Protein AF-A0A7S2D543-F1 (afdb_monomer_lite)

Sequence (106 aa):
MERLVKRHILESLGMLSHLEQEKRRSVLEEVANLMVDSHFEEGEKIITLGDEATELMVIRSGSAIMENRAGEKFKLFEGACFGEMALSEFATPQEGAEGAAEGAEA

Organism: NCBI:txid3111310

Secondary structure (DSSP, 8-state):
--HHHHHHHHHHT-TTTTS-HHHHHHHHHHHHHH-------TT-EEE-TTS-----EE-SSSEEEEE-TT--EEEEETT-EE-GGGGSS---S-SS-EEEEE----

pLDDT: mean 71.17, std 13.87, range [32.75, 86.12]

Structure (mmCIF, N/CA/C/O backbone):
data_AF-A0A7S2D543-F1
#
_entry.id   AF-A0A7S2D543-F1
#
loop_
_atom_site.group_PDB
_atom_site.id
_atom_site.type_symbol
_atom_site.label_atom_id
_atom_site.label_alt_id
_atom_site.label_comp_id
_atom_site.label_asym_id
_atom_site.label_entity_id
_atom_site.label_seq_id
_atom_site.pdbx_PDB_ins_code
_atom_site.Cartn_x
_atom_site.Cartn_y
_atom_site.Cartn_z
_atom_site.occupancy
_atom_site.B_iso_or_equi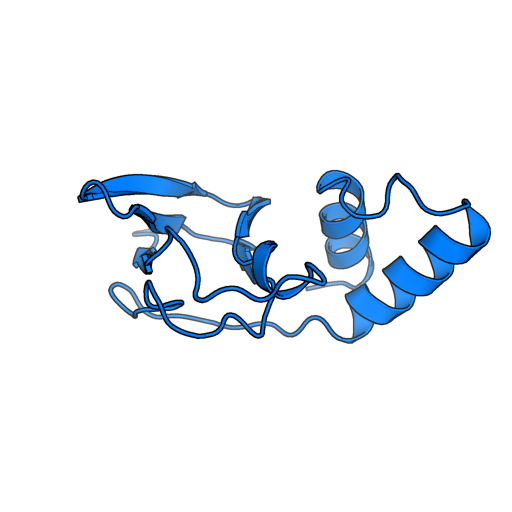v
_atom_site.auth_seq_id
_atom_site.auth_comp_id
_atom_site.auth_asym_id
_atom_site.auth_atom_id
_atom_site.pdbx_PDB_model_num
ATOM 1 N N . MET A 1 1 ? -5.147 9.240 10.469 1.00 58.12 1 MET A N 1
ATOM 2 C CA . MET A 1 1 ? -4.715 7.841 10.689 1.00 58.12 1 MET A CA 1
ATOM 3 C C . MET A 1 1 ? -3.887 7.752 11.969 1.00 58.12 1 MET A C 1
ATOM 5 O O . MET A 1 1 ? -2.912 8.489 12.094 1.00 58.12 1 MET A O 1
ATOM 9 N N . GLU A 1 2 ? -4.281 6.912 12.929 1.00 72.69 2 GLU A N 1
ATOM 10 C CA . GLU A 1 2 ? -3.534 6.715 14.182 1.00 72.69 2 GLU A CA 1
ATOM 11 C C . GLU A 1 2 ? -2.224 5.950 13.935 1.00 72.69 2 GLU A C 1
ATOM 13 O O . GLU A 1 2 ? -2.166 5.031 13.118 1.00 72.69 2 GLU A O 1
ATOM 18 N N . ARG A 1 3 ? -1.162 6.322 14.658 1.00 71.25 3 ARG A N 1
ATOM 19 C CA . ARG A 1 3 ? 0.213 5.787 14.537 1.00 71.25 3 ARG A CA 1
ATOM 20 C C . ARG A 1 3 ? 0.287 4.250 14.523 1.00 71.25 3 ARG A C 1
ATOM 22 O O . ARG A 1 3 ? 1.149 3.679 13.863 1.00 71.25 3 ARG A O 1
ATOM 29 N N . LEU A 1 4 ? -0.617 3.590 15.249 1.00 72.12 4 LEU A N 1
ATOM 30 C CA . LEU A 1 4 ? -0.703 2.130 15.344 1.00 72.12 4 LEU A CA 1
ATOM 31 C C . LEU A 1 4 ? -1.135 1.476 14.025 1.00 72.12 4 LEU A C 1
ATOM 33 O O . LEU A 1 4 ? -0.592 0.438 13.659 1.00 72.12 4 LEU A O 1
ATOM 37 N N . VAL A 1 5 ? -2.056 2.104 13.289 1.00 74.31 5 VAL A N 1
ATOM 38 C CA . VAL A 1 5 ? -2.571 1.582 12.014 1.00 74.31 5 VAL A CA 1
ATOM 39 C C . VAL A 1 5 ? -1.484 1.632 10.941 1.00 74.31 5 VAL A C 1
ATOM 41 O O . VAL A 1 5 ? -1.263 0.650 10.240 1.00 74.31 5 VAL A O 1
ATOM 44 N N . LYS A 1 6 ? -0.736 2.741 10.875 1.00 76.94 6 LYS A N 1
ATOM 45 C CA . LYS A 1 6 ? 0.405 2.905 9.957 1.00 76.94 6 LYS A CA 1
ATOM 46 C C . LYS A 1 6 ? 1.460 1.820 10.154 1.00 76.94 6 LYS A C 1
ATOM 48 O O . LYS A 1 6 ? 1.934 1.228 9.191 1.00 76.94 6 LYS A O 1
ATOM 53 N N . ARG A 1 7 ? 1.794 1.528 11.415 1.00 75.12 7 ARG A N 1
ATOM 54 C CA . ARG A 1 7 ? 2.735 0.456 11.755 1.00 75.12 7 ARG A CA 1
ATOM 55 C C . ARG A 1 7 ? 2.215 -0.905 11.301 1.00 75.12 7 ARG A C 1
ATOM 57 O O . ARG A 1 7 ? 2.952 -1.637 10.657 1.00 75.12 7 ARG A O 1
ATOM 64 N N . HIS A 1 8 ? 0.952 -1.207 11.598 1.00 76.38 8 HIS A N 1
ATOM 65 C CA . HIS A 1 8 ? 0.346 -2.487 11.239 1.00 76.38 8 HIS A CA 1
ATOM 66 C C . HIS A 1 8 ? 0.361 -2.733 9.725 1.00 76.38 8 HIS A C 1
ATOM 68 O O . HIS A 1 8 ? 0.693 -3.826 9.277 1.00 76.38 8 HIS A O 1
ATOM 74 N N . ILE A 1 9 ? 0.083 -1.692 8.938 1.00 74.38 9 ILE A N 1
ATOM 75 C CA . ILE A 1 9 ? 0.181 -1.728 7.477 1.00 74.38 9 ILE A CA 1
ATOM 76 C C . ILE A 1 9 ? 1.609 -2.065 7.037 1.00 74.38 9 ILE A C 1
ATOM 78 O O . ILE A 1 9 ? 1.809 -3.018 6.292 1.00 74.38 9 ILE A O 1
ATOM 82 N N . LEU A 1 10 ? 2.614 -1.337 7.532 1.00 75.88 10 LEU A N 1
ATOM 83 C CA . LEU A 1 10 ? 4.014 -1.568 7.159 1.00 75.88 10 LEU A CA 1
ATOM 84 C C . LEU A 1 10 ? 4.519 -2.961 7.569 1.00 75.88 10 LEU A C 1
ATOM 86 O O . LEU A 1 10 ? 5.317 -3.561 6.851 1.00 75.88 10 LEU A O 1
ATOM 90 N N . GLU A 1 11 ? 4.047 -3.492 8.699 1.00 75.75 11 GLU A N 1
ATOM 91 C CA . GLU A 1 11 ? 4.331 -4.870 9.114 1.00 75.75 11 GLU A CA 1
ATOM 92 C C . GLU A 1 11 ? 3.685 -5.895 8.176 1.00 75.75 11 GLU A C 1
ATOM 94 O O . GLU A 1 11 ? 4.328 -6.878 7.809 1.00 75.75 11 GLU A O 1
ATOM 99 N N . SER A 1 12 ? 2.447 -5.645 7.743 1.00 71.19 12 SER A N 1
ATOM 100 C CA . SER A 1 12 ? 1.717 -6.527 6.829 1.00 71.19 12 SER A CA 1
ATOM 101 C C . SER A 1 12 ? 2.336 -6.578 5.430 1.00 71.19 12 SER A C 1
ATOM 103 O O . SER A 1 12 ? 2.205 -7.594 4.752 1.00 71.19 12 SER A O 1
ATOM 105 N N . LEU A 1 13 ? 3.018 -5.514 4.996 1.00 67.12 13 LEU A N 1
ATOM 106 C CA . LEU A 1 13 ? 3.661 -5.449 3.679 1.00 67.12 13 LEU A CA 1
ATOM 107 C C . LEU A 1 13 ? 4.934 -6.291 3.580 1.00 67.12 13 LEU A C 1
ATOM 109 O O . LEU A 1 13 ? 5.423 -6.542 2.484 1.00 67.12 13 LEU A O 1
ATOM 113 N N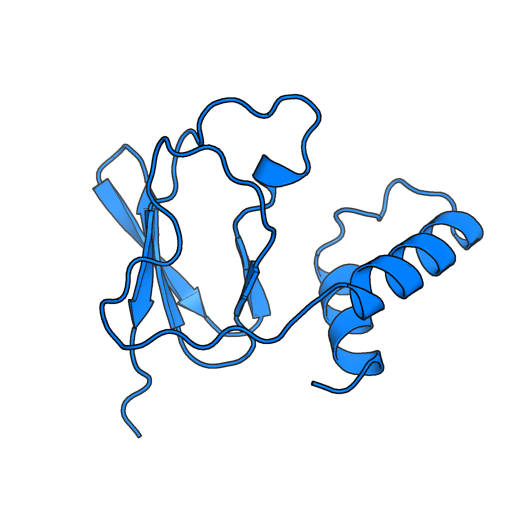 . GLY A 1 14 ? 5.508 -6.714 4.706 1.00 69.75 14 GLY A N 1
ATOM 114 C CA . GLY A 1 14 ? 6.647 -7.627 4.723 1.00 69.75 14 GLY A CA 1
ATOM 115 C C . GLY A 1 14 ? 7.957 -7.082 4.131 1.00 69.75 14 GLY A C 1
ATOM 116 O O . GLY A 1 14 ? 8.977 -7.757 4.266 1.00 69.75 14 GLY A O 1
ATOM 117 N N . MET A 1 15 ? 7.988 -5.867 3.569 1.00 68.12 15 MET A N 1
ATOM 118 C CA . MET A 1 15 ? 9.176 -5.269 2.929 1.00 68.12 15 MET A CA 1
ATOM 119 C C . MET A 1 15 ? 10.376 -5.130 3.878 1.00 68.12 15 MET A C 1
ATOM 121 O O . MET A 1 15 ? 11.527 -5.169 3.455 1.00 68.12 15 MET A O 1
ATOM 125 N N . LEU A 1 16 ? 10.117 -5.019 5.185 1.00 67.94 16 LEU A N 1
ATOM 126 C CA . LEU A 1 16 ? 11.138 -4.886 6.231 1.00 67.94 16 LEU A CA 1
ATOM 127 C C . LEU A 1 16 ? 11.380 -6.192 7.007 1.00 67.94 16 LEU A C 1
ATOM 129 O O . LEU A 1 16 ? 12.050 -6.185 8.041 1.00 67.94 16 LEU A O 1
ATOM 133 N N . SER A 1 17 ? 10.860 -7.325 6.522 1.00 74.56 17 SER A N 1
ATOM 134 C CA . SER A 1 17 ? 11.023 -8.640 7.169 1.00 74.56 17 SER A CA 1
ATOM 135 C C . SER A 1 17 ? 12.472 -9.129 7.193 1.00 74.56 17 SER A C 1
ATOM 137 O O . SER A 1 17 ? 12.817 -9.958 8.029 1.00 74.56 17 SER A O 1
ATOM 139 N N . HIS A 1 18 ? 13.321 -8.609 6.302 1.00 72.62 18 HIS A N 1
ATOM 140 C CA . HIS A 1 18 ? 14.741 -8.963 6.209 1.00 72.62 18 HIS A CA 1
ATOM 141 C C . HIS A 1 18 ? 15.631 -8.257 7.246 1.00 72.62 18 HIS A C 1
ATOM 143 O O . HIS A 1 18 ? 16.805 -8.600 7.373 1.00 72.62 18 HIS A O 1
ATOM 149 N N . LEU A 1 19 ? 15.104 -7.271 7.981 1.00 74.25 19 LEU A N 1
ATOM 150 C CA . LEU A 1 19 ? 15.850 -6.541 9.006 1.00 74.25 19 LEU A CA 1
ATOM 151 C C . LEU A 1 19 ? 15.774 -7.235 10.371 1.00 74.25 19 LEU A C 1
ATOM 153 O O . LEU A 1 19 ? 14.758 -7.814 10.752 1.00 74.25 19 LEU A O 1
ATOM 157 N N . GLU A 1 20 ? 16.848 -7.102 11.147 1.00 80.50 20 GLU A N 1
ATOM 158 C CA . GLU A 1 20 ? 16.916 -7.571 12.533 1.00 80.50 20 GLU A CA 1
ATOM 159 C C . GLU A 1 20 ? 15.843 -6.889 13.407 1.00 80.50 20 GLU A C 1
ATOM 161 O O . GLU A 1 20 ? 15.561 -5.705 13.222 1.00 80.50 20 GLU A O 1
ATOM 166 N N . GLN A 1 21 ? 15.243 -7.611 14.365 1.00 77.25 21 GLN A N 1
ATOM 167 C CA . GLN A 1 21 ? 14.022 -7.181 15.077 1.00 77.25 21 GLN A CA 1
ATOM 168 C C . GLN A 1 21 ? 14.080 -5.762 15.668 1.00 77.25 21 GLN A C 1
ATOM 170 O O . GLN A 1 21 ? 13.130 -4.994 15.510 1.00 77.25 21 GLN A O 1
ATOM 175 N N . GLU A 1 22 ? 15.179 -5.405 16.333 1.00 78.44 22 GLU A N 1
ATOM 176 C CA . GLU A 1 22 ? 15.368 -4.080 16.944 1.00 78.44 22 GLU A CA 1
ATOM 177 C C . GLU A 1 22 ? 15.441 -2.973 15.884 1.00 78.44 22 GLU A C 1
ATOM 179 O O . GLU A 1 22 ? 14.772 -1.943 15.993 1.00 78.44 22 GLU A O 1
ATOM 184 N N . LYS A 1 23 ? 16.194 -3.218 14.807 1.00 79.00 23 LYS A N 1
ATOM 185 C CA . LYS A 1 23 ? 16.340 -2.281 13.689 1.00 79.00 23 LYS A CA 1
ATOM 186 C C . LYS A 1 23 ? 15.031 -2.136 12.917 1.00 79.00 23 LYS A C 1
ATOM 188 O O . LYS A 1 23 ? 14.633 -1.022 12.593 1.00 79.00 23 LYS A O 1
ATOM 193 N N . ARG A 1 24 ? 14.324 -3.246 12.693 1.00 81.56 24 ARG A N 1
ATOM 194 C CA . ARG A 1 24 ? 13.001 -3.281 12.063 1.00 81.56 24 ARG A CA 1
ATOM 195 C C . ARG A 1 24 ? 12.008 -2.417 12.831 1.00 81.56 24 ARG A C 1
ATOM 197 O O . ARG A 1 24 ? 11.335 -1.598 12.220 1.00 81.56 24 ARG A O 1
ATOM 204 N N . ARG A 1 25 ? 11.948 -2.557 14.160 1.00 80.19 25 ARG A N 1
ATOM 205 C CA . ARG A 1 25 ? 11.059 -1.753 15.011 1.00 80.19 25 ARG A CA 1
ATOM 206 C C . ARG A 1 25 ? 11.357 -0.260 14.883 1.00 80.19 25 ARG A C 1
ATOM 208 O O . ARG A 1 25 ? 10.435 0.505 14.628 1.00 80.19 25 ARG A O 1
ATOM 215 N N . SER A 1 26 ? 12.625 0.137 14.998 1.00 82.94 26 SER A N 1
ATOM 216 C CA . SER A 1 26 ? 13.016 1.548 14.881 1.00 82.94 26 SER A CA 1
ATOM 217 C C . SER A 1 26 ? 12.647 2.136 13.516 1.00 82.94 26 SER A C 1
ATOM 219 O O . SER A 1 26 ? 12.033 3.197 13.451 1.00 82.94 26 SER A O 1
ATOM 221 N N . VAL A 1 27 ? 12.949 1.420 12.428 1.00 81.31 27 VAL A N 1
ATOM 222 C CA . VAL A 1 27 ? 12.634 1.865 11.062 1.00 81.31 27 VAL A CA 1
ATOM 223 C C . VAL A 1 27 ? 11.123 1.945 10.844 1.00 81.31 27 VAL A C 1
ATOM 225 O O . VAL A 1 27 ? 10.639 2.935 10.306 1.00 81.31 27 VAL A O 1
ATOM 228 N N . LEU A 1 28 ? 10.357 0.952 11.306 1.00 81.00 28 LEU A N 1
AT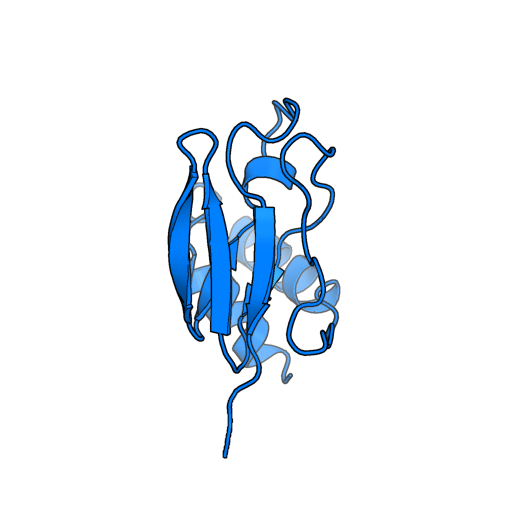OM 229 C CA . LEU A 1 28 ? 8.893 0.983 11.242 1.00 81.00 28 LEU A CA 1
ATOM 230 C C . LEU A 1 28 ? 8.316 2.195 11.978 1.00 81.00 28 LEU A C 1
ATOM 232 O O . LEU A 1 28 ? 7.382 2.821 11.485 1.00 81.00 28 LEU A O 1
ATOM 236 N N . GLU A 1 29 ? 8.856 2.530 13.152 1.00 81.56 29 GLU A N 1
ATOM 237 C CA . GLU A 1 29 ? 8.417 3.698 13.916 1.00 81.56 29 GLU A CA 1
ATOM 238 C C . GLU A 1 29 ? 8.738 5.014 13.202 1.00 81.56 29 GLU A C 1
ATOM 240 O O . GLU A 1 29 ? 7.896 5.913 13.197 1.00 81.56 29 GLU A O 1
ATOM 245 N N . GLU A 1 30 ? 9.910 5.134 12.578 1.00 84.00 30 GLU A N 1
ATOM 246 C CA . GLU A 1 30 ? 10.277 6.325 11.808 1.00 84.00 30 GLU A CA 1
ATOM 247 C C . GLU A 1 30 ? 9.446 6.469 10.531 1.00 84.00 30 GLU A C 1
ATOM 249 O O . GLU A 1 30 ? 8.850 7.522 10.306 1.00 84.00 30 GLU A O 1
ATOM 254 N N . VAL A 1 31 ? 9.307 5.407 9.737 1.00 79.38 31 VAL A N 1
ATOM 255 C CA . VAL A 1 31 ? 8.523 5.436 8.491 1.00 79.38 31 VAL A CA 1
ATOM 256 C C . VAL A 1 31 ? 7.045 5.711 8.783 1.00 79.38 31 VAL A C 1
ATOM 258 O O . VAL A 1 31 ? 6.425 6.539 8.117 1.00 79.38 31 VAL A O 1
ATOM 261 N N . ALA A 1 32 ? 6.483 5.114 9.840 1.00 81.69 32 ALA A N 1
ATOM 262 C CA . ALA A 1 32 ? 5.111 5.399 10.263 1.00 81.69 32 ALA A CA 1
ATOM 263 C C . ALA A 1 32 ? 4.898 6.873 10.669 1.00 81.69 32 ALA A C 1
ATOM 265 O O . ALA A 1 32 ? 3.773 7.373 10.592 1.00 81.69 32 ALA A O 1
ATOM 266 N N . ASN A 1 33 ? 5.947 7.584 11.099 1.00 81.38 33 ASN A N 1
ATOM 267 C CA . ASN A 1 33 ? 5.864 9.019 11.391 1.00 81.38 33 ASN A CA 1
ATOM 268 C C . ASN A 1 33 ? 5.899 9.883 10.140 1.00 81.38 33 ASN A C 1
ATOM 270 O O . ASN A 1 33 ? 5.247 10.923 10.121 1.00 81.38 33 ASN A O 1
ATOM 274 N N . LEU A 1 34 ? 6.654 9.455 9.131 1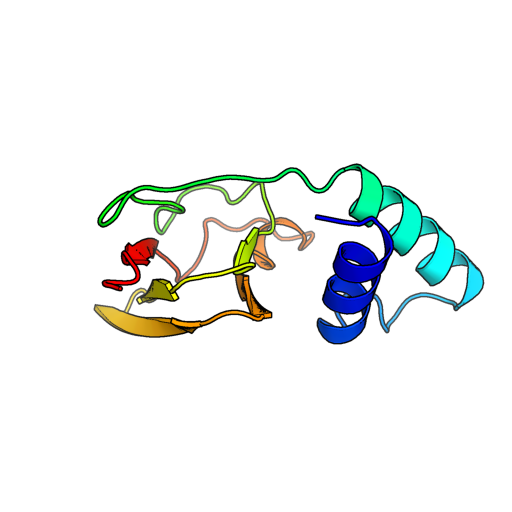.00 81.62 34 LEU A N 1
ATOM 275 C CA . LEU A 1 34 ? 6.813 10.174 7.871 1.00 81.62 34 LEU A CA 1
ATOM 276 C C . LEU A 1 34 ? 5.612 9.999 6.940 1.00 81.62 34 LEU A C 1
ATOM 278 O O . LEU A 1 34 ? 5.347 10.875 6.127 1.00 81.62 34 LEU A O 1
ATOM 282 N N . MET A 1 35 ? 4.858 8.906 7.079 1.00 80.50 35 MET A N 1
ATOM 283 C CA . MET A 1 35 ? 3.627 8.692 6.321 1.00 80.50 35 MET A CA 1
ATOM 284 C C . MET A 1 35 ? 2.646 9.854 6.51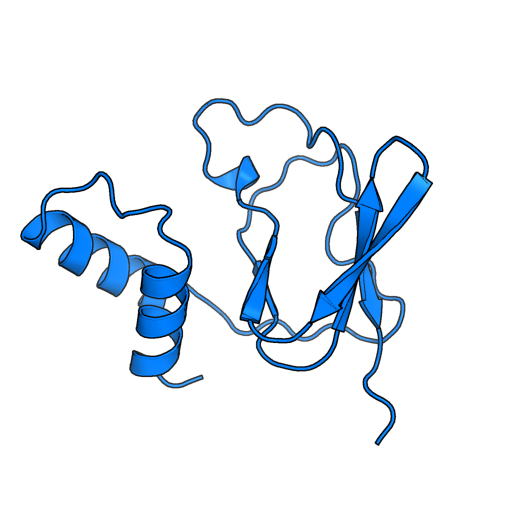4 1.00 80.50 35 MET A C 1
ATOM 286 O O . MET A 1 35 ? 2.209 10.130 7.637 1.00 80.50 35 MET A O 1
ATOM 290 N N . VAL A 1 36 ? 2.236 10.478 5.416 1.00 82.44 36 VAL A N 1
ATOM 291 C CA . VAL A 1 36 ? 1.216 11.531 5.380 1.00 82.44 36 VAL A CA 1
ATOM 292 C C . VAL A 1 36 ? -0.068 11.012 4.745 1.00 82.44 36 VAL A C 1
ATOM 294 O O . VAL A 1 36 ? -0.075 9.977 4.084 1.00 82.44 36 VAL A O 1
ATOM 297 N N . ASP A 1 37 ? -1.175 11.693 5.025 1.00 82.88 37 ASP A N 1
ATOM 298 C CA . ASP A 1 37 ? -2.458 11.364 4.418 1.00 82.88 37 ASP A CA 1
ATOM 299 C C . ASP A 1 37 ? -2.613 12.150 3.121 1.00 82.88 37 ASP A C 1
ATOM 301 O O . ASP A 1 37 ? -2.549 13.380 3.152 1.00 82.88 37 ASP A O 1
ATOM 305 N N . SER A 1 38 ? -2.835 11.445 2.017 1.00 82.50 38 SER A N 1
ATOM 306 C CA . SER A 1 38 ? -3.105 12.052 0.717 1.00 82.50 38 SER A CA 1
ATOM 307 C C . SER A 1 38 ? -4.503 11.657 0.261 1.00 82.50 38 SER A C 1
ATOM 309 O O . SER A 1 38 ? -4.901 10.495 0.370 1.00 82.50 38 SER A O 1
ATOM 311 N N . HIS A 1 39 ? -5.252 12.643 -0.217 1.00 82.44 39 HIS A N 1
ATOM 312 C CA . HIS A 1 39 ? -6.595 12.476 -0.754 1.00 82.44 39 HIS A CA 1
ATOM 313 C C . HIS A 1 39 ? -6.559 12.773 -2.246 1.00 82.44 39 HIS A C 1
ATOM 315 O O . HIS A 1 39 ? -5.984 13.784 -2.638 1.00 82.44 39 HIS A O 1
ATOM 321 N N . PHE A 1 40 ? -7.189 11.902 -3.026 1.00 83.81 40 PHE A N 1
ATOM 322 C CA . PHE A 1 40 ? -7.279 12.005 -4.477 1.00 83.81 40 PHE A CA 1
ATOM 323 C C . PHE A 1 40 ? -8.746 11.995 -4.887 1.00 83.81 40 PHE A C 1
ATOM 325 O O . PHE A 1 40 ? -9.552 11.277 -4.282 1.00 83.81 40 PHE A O 1
ATOM 332 N N . GLU A 1 41 ? -9.089 12.798 -5.887 1.00 83.00 41 GLU A N 1
ATOM 333 C CA . GLU A 1 41 ? -10.429 12.797 -6.475 1.00 83.00 41 GLU A CA 1
ATOM 334 C C . GLU A 1 41 ? -10.592 11.653 -7.485 1.00 83.00 41 GLU A C 1
ATOM 336 O O . GLU A 1 41 ? -9.620 11.096 -7.994 1.00 83.00 41 GLU A O 1
ATOM 341 N N . GLU A 1 42 ? -11.836 11.279 -7.787 1.00 81.38 42 GLU A N 1
ATOM 342 C CA . GLU A 1 42 ? -12.105 10.264 -8.807 1.00 81.38 42 GLU A CA 1
ATOM 343 C C . GLU A 1 42 ? -11.516 10.669 -10.166 1.00 81.38 42 GLU A C 1
ATOM 345 O O . GLU A 1 42 ? -11.715 11.784 -10.648 1.00 81.38 42 GLU A O 1
ATOM 350 N N . GLY A 1 43 ? -10.800 9.739 -10.796 1.00 80.19 43 GLY A N 1
ATOM 351 C CA . GLY A 1 43 ? -10.128 9.953 -12.073 1.00 80.19 43 GLY A CA 1
ATOM 352 C C . GLY A 1 43 ? -8.804 10.712 -11.962 1.00 80.19 43 GLY A C 1
ATOM 353 O O . GLY A 1 43 ? -8.125 10.878 -12.978 1.00 80.19 43 GLY A O 1
ATOM 354 N N . GLU A 1 44 ? -8.403 11.143 -10.762 1.00 80.44 44 GLU A N 1
ATOM 355 C CA . GLU A 1 44 ? -7.111 11.784 -10.554 1.00 80.44 44 GLU A CA 1
ATOM 356 C C . GLU A 1 44 ? -5.976 10.767 -10.708 1.00 80.44 44 GLU A C 1
ATOM 358 O O . GLU A 1 44 ? -5.995 9.673 -10.132 1.00 80.44 44 GLU A O 1
ATOM 363 N N . LYS A 1 45 ? -4.972 11.131 -11.514 1.00 80.25 45 LYS A N 1
ATOM 364 C CA . LYS A 1 45 ? -3.762 10.328 -11.687 1.00 80.25 45 LYS A CA 1
ATOM 365 C C . LYS A 1 45 ? -2.876 10.494 -10.459 1.00 80.25 45 LYS A C 1
ATOM 367 O O . LYS A 1 45 ? -2.376 11.581 -10.196 1.00 80.25 45 LYS A O 1
ATOM 372 N N . ILE A 1 46 ? -2.672 9.395 -9.746 1.00 80.75 46 ILE A N 1
ATOM 373 C CA . ILE A 1 46 ? -1.839 9.312 -8.547 1.00 80.75 46 ILE A CA 1
ATOM 374 C C . ILE A 1 46 ? -0.373 9.116 -8.948 1.00 80.75 46 ILE A C 1
ATOM 376 O O . ILE A 1 46 ? 0.508 9.821 -8.471 1.00 80.75 46 ILE A O 1
ATOM 380 N N . ILE A 1 47 ? -0.113 8.158 -9.843 1.00 76.94 47 ILE A N 1
ATOM 381 C CA . ILE A 1 47 ? 1.230 7.818 -10.331 1.00 76.94 47 ILE A CA 1
ATOM 382 C C . ILE A 1 47 ? 1.155 7.613 -11.838 1.00 76.94 47 ILE A C 1
ATOM 384 O O . ILE A 1 47 ? 0.233 6.957 -12.318 1.00 76.94 47 ILE A O 1
ATOM 388 N N . THR A 1 48 ? 2.123 8.154 -12.577 1.00 72.38 48 THR A N 1
ATOM 389 C CA . THR A 1 48 ? 2.206 7.982 -14.032 1.00 72.38 48 THR A CA 1
ATOM 390 C C . THR A 1 48 ? 3.274 6.956 -14.386 1.00 72.38 48 THR A C 1
ATOM 392 O O . THR A 1 48 ? 4.401 7.009 -13.898 1.00 72.38 48 THR A O 1
ATOM 395 N N . LEU A 1 49 ? 2.923 6.028 -15.275 1.00 65.44 49 LEU A N 1
ATOM 396 C CA . LEU A 1 49 ? 3.839 5.009 -15.765 1.00 65.44 49 LEU A CA 1
ATOM 397 C C . LEU A 1 49 ? 5.063 5.646 -16.444 1.00 65.44 49 LEU A C 1
ATOM 399 O O . LEU A 1 49 ? 4.925 6.391 -17.413 1.00 65.44 49 LEU A O 1
ATOM 403 N N . GLY A 1 50 ? 6.261 5.268 -15.996 1.00 63.28 50 GLY A N 1
ATOM 404 C CA . GLY A 1 50 ? 7.525 5.767 -16.542 1.00 63.28 50 GLY A CA 1
ATOM 405 C C . GLY A 1 50 ? 8.048 7.036 -15.870 1.00 63.28 50 GLY A C 1
ATOM 406 O O . GLY A 1 50 ? 9.177 7.424 -16.167 1.00 63.28 50 GLY A O 1
ATOM 407 N N . ASP A 1 51 ? 7.282 7.630 -14.952 1.00 65.69 51 ASP A N 1
ATOM 408 C CA . ASP A 1 51 ? 7.796 8.653 -14.046 1.00 65.69 51 ASP A CA 1
ATOM 409 C C . ASP A 1 51 ? 8.647 8.013 -12.938 1.00 65.69 51 ASP A C 1
ATOM 411 O O . ASP A 1 51 ? 8.547 6.812 -12.643 1.00 65.69 51 ASP A O 1
ATOM 415 N N . GLU A 1 52 ? 9.539 8.807 -12.354 1.00 60.34 52 GLU A N 1
ATOM 416 C CA . GLU A 1 52 ? 10.389 8.338 -11.265 1.00 60.34 52 GLU A CA 1
ATOM 417 C C . GLU A 1 52 ? 9.529 8.263 -10.002 1.00 60.34 52 GLU A C 1
ATOM 419 O O . GLU A 1 52 ? 9.053 9.279 -9.495 1.00 60.34 52 GLU A O 1
ATOM 424 N N . ALA A 1 53 ? 9.275 7.054 -9.504 1.00 63.09 53 ALA A N 1
ATOM 425 C CA . ALA A 1 53 ? 8.515 6.928 -8.273 1.00 63.09 53 ALA A CA 1
ATOM 426 C C . ALA A 1 53 ? 9.374 7.319 -7.084 1.00 63.09 53 ALA A C 1
ATOM 428 O O . ALA A 1 53 ? 10.423 6.732 -6.831 1.00 63.09 53 ALA A O 1
ATOM 429 N N . THR A 1 54 ? 8.881 8.299 -6.344 1.00 65.62 54 THR A N 1
ATOM 430 C CA . THR A 1 54 ? 9.543 8.868 -5.172 1.00 65.62 54 THR A CA 1
ATOM 431 C C . THR A 1 54 ? 8.847 8.482 -3.871 1.00 65.62 54 THR A C 1
ATOM 433 O O . THR A 1 54 ? 9.425 8.642 -2.797 1.00 65.62 54 THR A O 1
ATOM 436 N N . GLU A 1 55 ? 7.625 7.946 -3.950 1.00 73.75 55 GLU A N 1
ATOM 437 C CA . GLU A 1 55 ? 6.764 7.712 -2.793 1.00 73.75 55 GLU A CA 1
ATOM 438 C C . GLU A 1 55 ? 6.119 6.319 -2.810 1.00 73.75 55 GLU A C 1
ATOM 440 O O . GLU A 1 55 ? 5.715 5.793 -3.849 1.00 73.75 55 GLU A O 1
ATOM 445 N N . LEU A 1 56 ? 6.003 5.734 -1.615 1.00 76.69 56 LEU A N 1
ATOM 446 C CA . LEU A 1 56 ? 5.236 4.521 -1.346 1.00 76.69 56 LEU A CA 1
ATOM 447 C C . LEU A 1 56 ? 3.843 4.916 -0.861 1.00 76.69 56 LEU A C 1
ATOM 449 O O . LEU A 1 56 ? 3.717 5.647 0.124 1.00 76.69 56 LEU A O 1
ATOM 453 N N . MET A 1 57 ? 2.803 4.376 -1.488 1.00 79.88 57 MET A N 1
ATOM 454 C CA . MET A 1 57 ? 1.422 4.711 -1.160 1.00 79.88 57 MET A CA 1
ATOM 455 C C . MET A 1 57 ? 0.637 3.475 -0.749 1.00 79.88 57 MET A C 1
ATOM 457 O O . MET A 1 57 ? 0.781 2.398 -1.324 1.00 79.88 57 MET A O 1
ATOM 461 N N . VAL A 1 58 ? -0.229 3.645 0.249 1.00 81.81 58 VAL A N 1
ATOM 462 C CA . VAL A 1 58 ? -1.143 2.598 0.711 1.00 81.81 58 VAL A CA 1
ATOM 463 C C . VAL A 1 58 ? -2.565 3.123 0.652 1.00 81.81 58 VAL A C 1
ATOM 465 O O . VAL A 1 58 ? -2.856 4.209 1.157 1.00 81.81 58 VAL A O 1
ATOM 468 N N . ILE A 1 59 ? -3.466 2.330 0.078 1.00 85.31 59 ILE A N 1
ATOM 469 C CA . ILE A 1 59 ? -4.886 2.659 0.022 1.00 85.31 59 ILE A CA 1
ATOM 470 C C . ILE A 1 59 ? -5.474 2.476 1.417 1.00 85.31 59 ILE A C 1
ATOM 472 O O . ILE A 1 59 ? -5.703 1.356 1.871 1.00 85.31 59 ILE A O 1
ATOM 476 N N . ARG A 1 60 ? -5.715 3.590 2.113 1.00 81.44 60 ARG A N 1
ATOM 477 C CA . ARG A 1 60 ? -6.399 3.581 3.413 1.00 81.44 60 ARG A CA 1
ATOM 478 C C . ARG A 1 60 ? -7.893 3.307 3.285 1.00 81.44 60 ARG A C 1
ATOM 480 O O . ARG A 1 60 ? -8.461 2.761 4.213 1.00 81.44 60 ARG A O 1
ATOM 487 N N . SER A 1 61 ? -8.518 3.810 2.227 1.00 81.06 61 SER A N 1
ATOM 488 C CA . SER A 1 61 ? -9.961 3.751 1.992 1.00 81.06 61 SER A CA 1
ATOM 489 C C . SER A 1 61 ? -10.217 4.073 0.525 1.00 81.06 61 SER A C 1
ATOM 491 O O . SER A 1 61 ? -9.541 4.938 -0.032 1.00 81.06 61 SER A O 1
ATOM 493 N N . GLY A 1 62 ? -11.210 3.422 -0.077 1.00 85.38 62 GLY A N 1
ATOM 494 C CA . GLY A 1 62 ? -11.533 3.561 -1.499 1.00 85.38 62 GLY A CA 1
ATOM 495 C C . GLY A 1 62 ? -10.813 2.537 -2.376 1.00 85.38 62 GLY A C 1
ATOM 496 O O . GLY A 1 62 ? -10.391 1.477 -1.905 1.00 85.38 62 GLY A O 1
ATOM 497 N N . SER A 1 63 ? -10.702 2.843 -3.666 1.00 84.88 63 SER A N 1
ATOM 498 C CA . SER A 1 63 ? -10.019 1.988 -4.635 1.00 84.88 63 SER A CA 1
ATOM 499 C C . SER A 1 63 ? -9.200 2.801 -5.625 1.00 84.88 63 SER A C 1
ATOM 501 O O . SER A 1 63 ? -9.470 3.975 -5.855 1.00 84.88 63 SER A O 1
ATOM 503 N N . ALA A 1 64 ? -8.203 2.161 -6.221 1.00 85.69 64 ALA A N 1
ATOM 504 C CA . ALA A 1 64 ? -7.423 2.733 -7.307 1.00 85.69 64 ALA A CA 1
ATOM 505 C C . ALA A 1 64 ? -7.326 1.730 -8.457 1.00 85.69 64 ALA A C 1
ATOM 507 O O . ALA A 1 64 ? -7.321 0.518 -8.239 1.00 85.69 64 ALA A O 1
ATOM 508 N N . ILE A 1 65 ? -7.236 2.228 -9.682 1.00 86.12 65 ILE A N 1
ATOM 509 C CA . ILE A 1 65 ? -6.954 1.430 -10.869 1.00 86.12 65 ILE A CA 1
ATOM 510 C C . ILE A 1 65 ? -5.479 1.577 -11.192 1.00 86.12 65 ILE A C 1
ATOM 512 O O . ILE A 1 65 ? -4.996 2.684 -11.392 1.00 86.12 65 ILE A O 1
ATOM 516 N N . MET A 1 66 ? -4.781 0.453 -11.257 1.00 83.00 66 MET A N 1
ATOM 517 C CA . MET A 1 66 ? -3.404 0.363 -11.707 1.00 83.00 66 MET A CA 1
ATOM 518 C C . MET A 1 66 ? -3.372 -0.205 -13.125 1.00 83.00 66 MET A C 1
ATOM 520 O O . MET A 1 66 ? -3.904 -1.286 -13.353 1.00 83.00 66 MET A O 1
ATOM 524 N N . GLU A 1 67 ? -2.737 0.476 -14.069 1.00 80.88 67 GLU A N 1
ATOM 525 C CA . GLU A 1 67 ? -2.531 -0.006 -15.436 1.00 80.88 67 GLU A CA 1
ATOM 526 C C . GLU A 1 67 ? -1.064 -0.394 -15.659 1.00 80.88 67 GLU A C 1
ATOM 528 O O . GLU A 1 67 ? -0.156 0.393 -15.381 1.00 80.88 67 GLU A O 1
ATOM 533 N N . ASN A 1 68 ? -0.818 -1.611 -16.151 1.00 77.50 68 ASN A N 1
ATOM 534 C CA . ASN A 1 68 ? 0.530 -2.064 -16.495 1.00 77.50 68 ASN A CA 1
ATOM 535 C C . ASN A 1 68 ? 0.922 -1.671 -17.936 1.00 77.50 68 ASN A C 1
ATOM 537 O O . ASN A 1 68 ? 0.100 -1.220 -18.729 1.00 77.50 68 ASN A O 1
ATOM 541 N N . ARG A 1 69 ? 2.184 -1.899 -18.330 1.00 70.44 69 ARG A N 1
ATOM 542 C CA . ARG A 1 69 ? 2.661 -1.625 -19.707 1.00 70.44 69 ARG A CA 1
ATOM 543 C C . ARG A 1 69 ? 1.916 -2.393 -20.805 1.00 70.44 69 ARG A C 1
ATOM 545 O O . ARG A 1 69 ? 1.967 -1.979 -21.960 1.00 70.44 69 ARG A O 1
ATOM 552 N N . ALA A 1 70 ? 1.275 -3.512 -20.473 1.00 78.06 70 ALA A N 1
ATOM 553 C CA . ALA A 1 70 ? 0.464 -4.283 -21.411 1.00 78.06 70 ALA A CA 1
ATOM 554 C C . ALA A 1 70 ? -0.957 -3.704 -21.581 1.00 78.06 70 ALA A C 1
ATOM 556 O O . ALA A 1 70 ? -1.733 -4.234 -22.375 1.00 78.06 70 ALA A O 1
ATOM 557 N N . GLY A 1 71 ? -1.291 -2.619 -20.869 1.00 79.44 71 GLY A N 1
ATOM 558 C CA . GLY A 1 71 ? -2.622 -2.012 -20.847 1.00 79.44 71 GLY A CA 1
ATOM 559 C C . GLY A 1 71 ? -3.623 -2.779 -19.978 1.00 79.44 71 GLY A C 1
ATOM 560 O O . GLY A 1 71 ? -4.829 -2.546 -20.068 1.00 79.44 71 GLY A O 1
ATOM 561 N N . GLU A 1 72 ? -3.154 -3.723 -19.158 1.00 79.50 72 GLU A N 1
ATOM 562 C CA . GLU A 1 72 ? -4.006 -4.465 -18.236 1.00 79.50 72 GLU A CA 1
ATOM 563 C C . GLU A 1 72 ? -4.268 -3.626 -16.990 1.00 79.50 72 GLU A C 1
ATOM 565 O O . GLU A 1 72 ? -3.341 -3.120 -16.353 1.00 79.50 72 GLU A O 1
ATOM 570 N N . LYS A 1 73 ? -5.549 -3.512 -16.637 1.00 85.12 73 LYS A N 1
ATOM 571 C CA . LYS A 1 73 ? -6.022 -2.753 -15.483 1.00 85.12 73 LYS A CA 1
ATOM 572 C C . LYS A 1 73 ? -6.284 -3.682 -14.304 1.00 85.12 73 LYS A C 1
ATOM 574 O O . LYS A 1 73 ? -7.061 -4.629 -14.410 1.00 85.12 73 LYS A O 1
ATOM 579 N N . PHE A 1 74 ? -5.689 -3.360 -13.166 1.00 82.69 74 PHE A N 1
ATOM 580 C CA . PHE A 1 74 ? -5.856 -4.037 -11.890 1.00 82.69 74 PHE A CA 1
ATOM 581 C C . PHE A 1 74 ? -6.538 -3.088 -10.917 1.00 82.69 74 PHE A C 1
ATOM 583 O O . PHE A 1 74 ? -6.085 -1.964 -10.717 1.00 82.69 74 PHE A O 1
ATOM 590 N N . LYS A 1 75 ? -7.623 -3.540 -10.290 1.00 84.88 75 LYS A N 1
ATOM 591 C CA . LYS A 1 75 ? -8.276 -2.768 -9.236 1.00 84.88 75 LYS A CA 1
ATOM 592 C C . LYS A 1 75 ? -7.635 -3.093 -7.895 1.00 84.88 75 LYS A C 1
ATOM 594 O O . LYS A 1 75 ? -7.642 -4.241 -7.454 1.00 84.88 75 LYS A O 1
ATOM 599 N N . LEU A 1 76 ? -7.078 -2.070 -7.270 1.00 84.25 76 LEU A N 1
ATOM 600 C CA . LEU A 1 76 ? -6.519 -2.096 -5.933 1.00 84.25 76 LEU A CA 1
ATOM 601 C C . LEU A 1 76 ? -7.574 -1.589 -4.949 1.00 84.25 76 LEU A C 1
ATOM 603 O O . LEU A 1 76 ? -8.288 -0.624 -5.223 1.00 84.25 76 LEU A O 1
ATOM 607 N N . PHE A 1 77 ? -7.665 -2.249 -3.802 1.00 84.38 77 PHE A N 1
ATOM 608 C CA . PHE A 1 77 ? -8.623 -1.935 -2.745 1.00 84.38 77 PHE A CA 1
ATOM 609 C C . PHE A 1 77 ? -7.891 -1.522 -1.469 1.00 84.38 77 PHE A C 1
ATOM 611 O O . PHE A 1 77 ? -6.662 -1.560 -1.406 1.00 84.38 77 PHE A O 1
ATOM 618 N N . GLU A 1 78 ? -8.651 -1.145 -0.445 1.00 84.00 78 GLU A N 1
ATOM 619 C CA . GLU A 1 78 ? -8.133 -0.878 0.894 1.00 84.00 78 GLU A CA 1
ATOM 620 C C . GLU A 1 78 ? -7.128 -1.948 1.363 1.00 84.00 78 GLU A C 1
ATOM 622 O O . GLU A 1 78 ? -7.355 -3.152 1.230 1.00 84.00 78 GLU A O 1
ATOM 627 N N . GLY A 1 79 ? -5.991 -1.493 1.890 1.00 76.81 79 GLY A N 1
ATOM 628 C CA . GLY A 1 79 ? -4.877 -2.339 2.317 1.00 76.81 79 GLY A CA 1
ATOM 629 C C . GLY A 1 79 ? -3.877 -2.683 1.210 1.00 76.81 79 GLY A C 1
ATOM 630 O O . GLY A 1 79 ? -2.775 -3.132 1.523 1.00 76.81 79 GLY A O 1
ATOM 631 N N . ALA A 1 80 ? -4.202 -2.435 -0.063 1.00 79.50 80 ALA A N 1
ATOM 632 C CA . ALA A 1 80 ? -3.233 -2.558 -1.144 1.00 79.50 80 ALA A CA 1
ATOM 633 C C . ALA A 1 80 ? -2.189 -1.434 -1.080 1.00 79.50 80 ALA A C 1
ATOM 635 O O . ALA A 1 80 ? -2.489 -0.286 -0.743 1.00 79.50 80 ALA A O 1
ATOM 636 N N . CYS A 1 81 ? -0.957 -1.780 -1.435 1.00 76.69 81 CYS A N 1
ATOM 637 C CA . CYS A 1 81 ? 0.182 -0.879 -1.495 1.00 76.69 81 CYS A CA 1
ATOM 638 C C . CYS A 1 81 ? 0.735 -0.858 -2.916 1.00 76.69 81 CYS A C 1
ATOM 640 O O . CYS A 1 81 ? 0.708 -1.875 -3.607 1.00 76.69 81 CYS A O 1
ATOM 642 N N . PHE A 1 82 ? 1.222 0.297 -3.345 1.00 77.19 82 PHE A N 1
ATOM 643 C CA . PHE A 1 82 ? 1.870 0.479 -4.635 1.00 77.19 82 PHE A CA 1
ATOM 644 C C . PHE A 1 82 ? 2.961 1.554 -4.527 1.00 77.19 82 PHE A C 1
ATOM 646 O O . PHE A 1 82 ? 3.010 2.322 -3.567 1.00 77.19 82 PHE A O 1
ATOM 653 N N . GLY A 1 83 ? 3.882 1.580 -5.493 1.00 70.12 83 GLY A N 1
ATOM 654 C CA . GLY A 1 83 ? 5.062 2.454 -5.433 1.00 70.12 83 GLY A CA 1
ATOM 655 C C . GLY A 1 83 ? 6.248 1.860 -4.664 1.00 70.12 83 GLY A C 1
ATOM 656 O O . GLY A 1 83 ? 7.227 2.549 -4.418 1.00 70.12 83 GLY A O 1
ATOM 657 N N . GLU A 1 84 ? 6.225 0.566 -4.331 1.00 65.81 84 GLU A N 1
ATOM 658 C CA . GLU A 1 84 ? 7.347 -0.147 -3.685 1.00 65.81 84 GLU A CA 1
ATOM 659 C C . GLU A 1 84 ? 8.661 -0.089 -4.476 1.00 65.81 84 GLU A C 1
ATOM 661 O O . GLU A 1 84 ? 9.744 -0.103 -3.891 1.00 65.81 84 GLU A O 1
ATOM 666 N N . MET A 1 85 ? 8.569 0.083 -5.798 1.00 60.38 85 MET A N 1
ATOM 667 C CA . MET A 1 85 ? 9.722 0.318 -6.668 1.00 60.38 85 MET A CA 1
ATOM 668 C C . MET A 1 85 ? 10.474 1.622 -6.345 1.00 60.38 85 MET A C 1
ATOM 670 O O . MET A 1 85 ? 11.666 1.688 -6.623 1.00 60.38 85 MET A O 1
ATOM 674 N N . ALA A 1 86 ? 9.835 2.613 -5.704 1.00 58.91 86 ALA A N 1
ATOM 675 C CA . ALA A 1 86 ? 10.485 3.846 -5.236 1.00 58.91 86 ALA A CA 1
ATOM 676 C C . ALA A 1 86 ? 11.541 3.595 -4.147 1.00 58.91 86 ALA A C 1
ATOM 678 O O . ALA A 1 86 ? 12.461 4.386 -3.959 1.00 58.91 86 ALA A O 1
ATOM 679 N N . LEU A 1 87 ? 11.398 2.497 -3.398 1.00 55.31 87 LEU A N 1
ATOM 680 C CA . LEU A 1 87 ? 12.257 2.160 -2.262 1.00 55.31 87 LEU A CA 1
ATOM 681 C C . LEU A 1 87 ? 13.351 1.143 -2.617 1.00 55.31 87 LEU A C 1
ATOM 683 O O . LEU A 1 87 ? 14.126 0.754 -1.744 1.00 55.31 87 LEU A O 1
ATOM 687 N N . SER A 1 88 ? 13.425 0.699 -3.874 1.00 50.50 88 SER A N 1
ATOM 688 C CA . SER A 1 88 ? 14.471 -0.215 -4.333 1.00 50.50 88 SER A CA 1
ATOM 689 C C . SER A 1 88 ? 15.703 0.568 -4.804 1.00 50.50 88 SER A C 1
ATOM 691 O O . SER A 1 88 ? 15.570 1.547 -5.530 1.00 50.50 88 SER A O 1
ATOM 693 N N . GLU A 1 89 ? 16.915 0.115 -4.451 1.00 44.78 89 GLU A N 1
ATOM 694 C CA . GLU A 1 89 ? 18.216 0.713 -4.849 1.00 44.78 89 GLU A CA 1
ATOM 695 C C . GLU A 1 89 ? 18.439 0.794 -6.377 1.00 44.78 89 GLU A C 1
ATOM 697 O O . GLU A 1 89 ? 19.403 1.396 -6.846 1.00 44.78 89 GLU A O 1
ATOM 702 N N . PHE A 1 90 ? 17.527 0.219 -7.161 1.00 40.38 90 PHE A N 1
ATOM 703 C CA . PHE A 1 90 ? 17.459 0.309 -8.613 1.00 40.38 90 PHE A CA 1
ATOM 704 C C . PHE A 1 90 ? 16.204 1.073 -9.024 1.00 40.38 90 PHE A C 1
ATOM 706 O O . PHE A 1 90 ? 15.349 0.493 -9.697 1.00 40.38 90 PHE A O 1
ATOM 713 N N . ALA A 1 91 ? 16.080 2.341 -8.613 1.00 40.50 91 ALA A N 1
ATOM 714 C CA . ALA A 1 91 ? 15.092 3.274 -9.154 1.00 40.50 91 ALA A CA 1
ATOM 715 C C . ALA A 1 91 ? 15.304 3.389 -10.676 1.00 40.50 91 ALA A C 1
ATOM 717 O O . ALA A 1 91 ? 16.001 4.248 -11.206 1.00 40.50 91 ALA A O 1
ATOM 718 N N . THR A 1 92 ? 14.783 2.395 -11.375 1.00 39.03 92 THR A N 1
ATOM 719 C CA . THR A 1 92 ? 14.598 2.337 -12.808 1.00 39.03 92 THR A CA 1
ATOM 720 C C . THR A 1 92 ? 13.261 3.025 -13.063 1.00 39.03 92 THR A C 1
ATOM 722 O O . THR A 1 92 ? 12.371 2.942 -12.208 1.00 39.03 92 THR A O 1
ATOM 725 N N . PRO A 1 93 ? 13.105 3.749 -14.187 1.00 46.97 93 PRO A N 1
ATOM 726 C CA . PRO A 1 93 ? 11.826 4.371 -14.530 1.00 46.97 93 PRO A CA 1
ATOM 727 C C . PRO A 1 93 ? 10.731 3.317 -14.387 1.00 46.97 93 PRO A C 1
ATOM 729 O O . PRO A 1 93 ? 10.909 2.218 -14.912 1.00 46.97 93 PRO A O 1
ATOM 732 N N . GLN A 1 94 ? 9.657 3.608 -13.642 1.00 46.72 94 GLN A N 1
ATOM 733 C CA . GLN A 1 94 ? 8.699 2.581 -13.228 1.00 46.72 94 GLN A CA 1
ATOM 734 C C . GLN A 1 94 ? 8.259 1.712 -14.411 1.00 46.72 94 GLN A C 1
ATOM 736 O O . GLN A 1 94 ? 7.561 2.156 -15.327 1.00 46.72 94 GLN A O 1
ATOM 741 N N . GLU A 1 95 ? 8.656 0.443 -14.385 1.00 45.75 95 GLU A N 1
ATOM 742 C CA . GLU A 1 95 ? 8.357 -0.523 -15.437 1.00 45.75 95 GLU A CA 1
ATOM 743 C C . GLU A 1 95 ? 6.959 -1.140 -15.256 1.00 45.75 95 GLU A C 1
ATOM 745 O O . GLU A 1 95 ? 6.811 -2.342 -15.442 1.00 45.75 95 GLU A O 1
ATOM 750 N N . GLY A 1 96 ? 5.908 -0.377 -14.906 1.00 48.84 96 GLY A N 1
ATOM 751 C CA . GLY A 1 96 ? 4.554 -0.954 -15.022 1.00 48.84 96 GLY A CA 1
ATOM 752 C C . GLY A 1 96 ? 3.426 -0.560 -14.074 1.00 48.84 96 GLY A C 1
ATOM 753 O O . GLY A 1 96 ? 2.660 -1.463 -13.754 1.00 48.84 96 GLY A O 1
ATOM 754 N N . ALA A 1 97 ? 3.252 0.694 -13.648 1.00 48.06 97 ALA A N 1
ATOM 755 C CA . ALA A 1 97 ? 2.008 1.086 -12.978 1.00 48.06 97 ALA A CA 1
ATOM 756 C C . ALA A 1 97 ? 1.628 2.559 -13.223 1.00 48.06 97 ALA A C 1
ATOM 758 O O . ALA A 1 97 ? 2.285 3.453 -12.703 1.00 48.06 97 ALA A O 1
ATOM 759 N N . GLU A 1 98 ? 0.556 2.820 -13.979 1.00 50.94 98 GLU A N 1
ATOM 760 C CA . GLU A 1 98 ? -0.195 4.086 -13.896 1.00 50.94 98 GLU A CA 1
ATOM 761 C C . GLU A 1 98 ? -1.341 3.889 -12.896 1.00 50.94 98 GLU A C 1
ATOM 763 O O . GLU A 1 98 ? -2.188 3.026 -13.103 1.00 50.94 98 GLU A O 1
ATOM 768 N N . GLY A 1 99 ? -1.345 4.633 -11.790 1.00 54.03 99 GLY A N 1
ATOM 769 C CA . GLY A 1 99 ? -2.370 4.561 -10.749 1.00 54.03 99 GLY A CA 1
ATOM 770 C C . GLY A 1 99 ? -3.355 5.720 -10.868 1.00 54.03 99 GLY A C 1
ATOM 771 O O . GLY A 1 99 ? -2.926 6.869 -10.829 1.00 54.03 99 GLY A O 1
ATOM 772 N N . ALA A 1 100 ? -4.654 5.449 -10.964 1.00 60.09 100 ALA A N 1
ATOM 773 C CA . ALA A 1 100 ? -5.716 6.455 -10.907 1.00 60.09 100 ALA A CA 1
ATOM 774 C C . ALA A 1 100 ? -6.681 6.157 -9.753 1.00 60.09 100 ALA A C 1
ATOM 776 O O . ALA A 1 100 ? -7.049 5.001 -9.542 1.00 60.09 100 ALA A O 1
ATOM 777 N N . ALA A 1 101 ? -7.091 7.175 -8.999 1.00 62.12 101 ALA A N 1
ATOM 778 C CA . ALA A 1 101 ? -8.081 7.014 -7.937 1.00 62.12 101 ALA A CA 1
ATOM 779 C C . ALA A 1 101 ? -9.473 6.757 -8.535 1.00 62.12 101 ALA A C 1
ATOM 781 O O . ALA A 1 101 ? -9.878 7.421 -9.487 1.00 62.12 101 ALA A O 1
ATOM 782 N N . GLU A 1 102 ? -10.221 5.807 -7.977 1.00 51.72 102 GLU A N 1
ATOM 783 C CA . GLU A 1 102 ? -11.634 5.599 -8.303 1.00 51.72 102 GLU A CA 1
ATOM 784 C C . GLU A 1 102 ? -12.461 5.944 -7.062 1.00 51.72 102 GLU A C 1
ATOM 786 O O . GLU A 1 102 ? -12.190 5.443 -5.962 1.00 51.72 102 GLU A O 1
ATOM 791 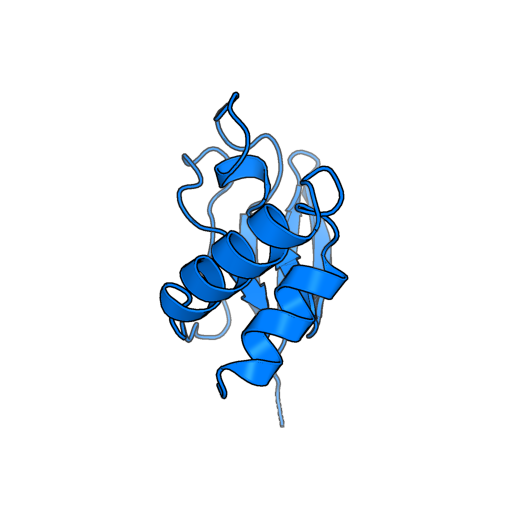N N . GLY A 1 103 ? -13.432 6.843 -7.228 1.00 37.78 103 GLY A N 1
ATOM 792 C CA . GLY A 1 103 ? -14.309 7.276 -6.155 1.00 37.78 103 GLY A CA 1
ATOM 793 C C . GLY A 1 103 ? -15.111 6.095 -5.624 1.00 37.78 103 GLY A C 1
ATOM 794 O O . GLY A 1 103 ? -15.648 5.285 -6.376 1.00 37.78 103 GLY A O 1
ATOM 795 N N . ALA A 1 104 ? -15.187 5.970 -4.302 1.00 39.12 104 ALA A N 1
ATOM 796 C CA . ALA A 1 104 ? -16.178 5.100 -3.692 1.00 39.12 104 ALA A CA 1
ATOM 797 C C . ALA A 1 104 ? -17.524 5.835 -3.747 1.00 39.12 104 ALA A C 1
ATOM 799 O O . ALA A 1 104 ? -17.767 6.724 -2.929 1.00 39.12 104 ALA A O 1
ATOM 800 N N . GLU A 1 105 ? -18.376 5.503 -4.720 1.00 33.62 105 GLU A N 1
ATOM 801 C CA . GLU A 1 105 ? -19.796 5.847 -4.619 1.00 33.62 105 GLU A CA 1
ATOM 802 C C . GLU A 1 105 ? -20.366 5.224 -3.333 1.00 33.62 105 GLU A C 1
ATOM 804 O O . GLU A 1 105 ? -20.093 4.063 -3.007 1.00 33.62 105 GLU A O 1
ATOM 809 N N . ALA A 1 106 ? -21.086 6.056 -2.578 1.00 32.75 106 ALA A N 1
ATOM 810 C CA . ALA A 1 106 ? -21.735 5.730 -1.311 1.00 32.75 106 ALA A CA 1
ATOM 811 C C . ALA A 1 106 ? -22.942 4.795 -1.479 1.00 32.75 106 ALA A C 1
ATOM 813 O O . ALA A 1 106 ? -23.636 4.897 -2.516 1.00 32.75 106 ALA A O 1
#

Radius of gyration: 14.46 Å; chains: 1; bounding box: 40×22×38 Å

Foldseek 3Di:
DDLVVQLVLVVVVCPLVPDDPVVSVVVSSVVSVVDDDDDADAFDWPDDQQAQQQDKDFAQAAWKWWAFPVRDTDIGGHSDIDSVCNVDPPRGRHRTTTIGGHDDDD

InterPro domains:
  IPR000595 Cyclic nucleotide-binding domain [PS50042] (15-106)
  IPR014710 RmlC-like jelly roll fold [G3DSA:2.60.120.10] (2-97)
  IPR018488 Cyclic nucleotide-binding, conserved site [PS00888] (46-62)
  IPR018490 Cyclic nucleotide-binding domain superfamily [SSF51206] (6-87)